Protein AF-A0A0F8XA66-F1 (afdb_monomer_lite)

pLDDT: mean 86.12, std 14.67, range [36.0, 97.25]

Foldseek 3Di:
DDDPPDPPPPVPAPEFEAECVPPTPHPAPLVSLVPADQVEHEYEYEQDEAEDPAARENEEAHYEYEYPADSAEYEYLYLEANYEYEQYEHYEYYRHHYHYNDPDNPRYHPYYYYNYYHYDYYD

Structure (mmCIF, N/CA/C/O backbone):
data_AF-A0A0F8XA66-F1
#
_entry.id   AF-A0A0F8XA66-F1
#
loop_
_atom_site.group_PDB
_atom_site.id
_atom_site.type_symbol
_atom_site.label_atom_id
_atom_site.label_alt_id
_atom_site.label_comp_id
_atom_site.label_asym_id
_atom_site.label_entity_id
_atom_site.label_seq_id
_atom_site.pdbx_PDB_ins_code
_atom_site.Cartn_x
_atom_site.Cartn_y
_atom_site.Cartn_z
_atom_site.occupancy
_atom_site.B_iso_or_equiv
_atom_site.auth_seq_id
_atom_site.auth_comp_id
_atom_site.auth_asym_id
_atom_site.auth_atom_id
_atom_site.pdbx_PDB_model_num
ATOM 1 N N . MET A 1 1 ? -42.171 -4.743 26.460 1.00 53.25 1 MET A N 1
ATOM 2 C CA . MET A 1 1 ? -40.727 -5.049 26.375 1.00 53.25 1 MET A CA 1
ATOM 3 C C . MET A 1 1 ? -40.349 -5.117 24.903 1.00 53.25 1 MET A C 1
ATOM 5 O O . MET A 1 1 ? -40.557 -6.151 24.291 1.00 53.25 1 MET A O 1
ATOM 9 N N . VAL A 1 2 ? -39.841 -4.029 24.325 1.00 42.44 2 VAL A N 1
ATOM 10 C CA . VAL A 1 2 ? -39.128 -4.087 23.041 1.00 42.44 2 VAL A CA 1
ATOM 11 C C . VAL A 1 2 ? -37.874 -3.252 23.228 1.00 42.44 2 VAL A C 1
ATOM 13 O O . VAL A 1 2 ? -37.901 -2.029 23.199 1.00 42.44 2 VAL A O 1
ATOM 16 N N . MET A 1 3 ? -36.786 -3.938 23.552 1.00 52.59 3 MET A N 1
ATOM 17 C CA . MET A 1 3 ? -35.457 -3.357 23.540 1.00 52.59 3 MET A CA 1
ATOM 18 C C . MET A 1 3 ? -35.047 -3.332 22.068 1.00 52.59 3 MET A C 1
ATOM 20 O O . MET A 1 3 ? -34.960 -4.391 21.448 1.00 52.59 3 MET A O 1
ATOM 24 N N . VAL A 1 4 ? -34.850 -2.147 21.491 1.00 51.28 4 VAL A N 1
ATOM 25 C CA . VAL A 1 4 ? -34.216 -2.012 20.176 1.00 51.28 4 VAL A CA 1
ATOM 26 C C . VAL A 1 4 ? -32.771 -2.475 20.350 1.00 51.28 4 VAL A C 1
ATOM 28 O O . VAL A 1 4 ? -31.909 -1.734 20.807 1.00 51.28 4 VAL A O 1
ATOM 31 N N . ARG A 1 5 ? -32.522 -3.757 20.083 1.00 65.62 5 ARG A N 1
ATOM 32 C CA . ARG A 1 5 ? -31.190 -4.363 20.098 1.00 65.62 5 ARG A CA 1
ATOM 33 C C . ARG A 1 5 ? -30.647 -4.363 18.683 1.00 65.62 5 ARG A C 1
ATOM 35 O O . ARG A 1 5 ? -30.557 -5.400 18.042 1.00 65.62 5 ARG A O 1
ATOM 42 N N . SER A 1 6 ? -30.313 -3.187 18.181 1.00 47.72 6 SER A N 1
ATOM 43 C CA . SER A 1 6 ? -29.367 -3.122 17.078 1.00 47.72 6 SER A CA 1
ATOM 44 C C . SER A 1 6 ? -28.549 -1.855 17.217 1.00 47.72 6 SER A C 1
ATOM 46 O O . SER A 1 6 ? -28.792 -0.837 16.580 1.00 47.72 6 SER A O 1
ATOM 48 N N . ALA A 1 7 ? -27.565 -1.923 18.108 1.00 53.03 7 ALA A N 1
ATOM 49 C CA . ALA A 1 7 ? -26.342 -1.192 17.869 1.00 53.03 7 ALA A CA 1
ATOM 50 C C . ALA A 1 7 ? -25.643 -1.898 16.700 1.00 53.03 7 ALA A C 1
ATOM 52 O O . ALA A 1 7 ? -24.832 -2.790 16.919 1.00 53.03 7 ALA A O 1
ATOM 53 N N . ILE A 1 8 ? -25.932 -1.507 15.459 1.00 48.94 8 ILE A N 1
ATOM 54 C CA . ILE A 1 8 ? -24.909 -1.625 14.413 1.00 48.94 8 ILE A CA 1
ATOM 55 C C . ILE A 1 8 ? -24.154 -0.299 14.391 1.00 48.94 8 ILE A C 1
ATOM 57 O O . ILE A 1 8 ? -24.099 0.425 13.410 1.00 48.94 8 ILE A O 1
ATOM 61 N N . ALA A 1 9 ? -23.562 0.016 15.537 1.00 46.66 9 ALA A N 1
ATOM 62 C CA . ALA A 1 9 ? -22.299 0.717 15.566 1.00 46.66 9 ALA A CA 1
ATOM 63 C C . ALA A 1 9 ? -21.225 -0.347 15.813 1.00 46.66 9 ALA A C 1
ATOM 65 O O . ALA A 1 9 ? -20.556 -0.340 16.838 1.00 46.66 9 ALA A O 1
ATOM 66 N N . LYS A 1 10 ? -21.051 -1.280 14.867 1.00 36.00 10 LYS A N 1
ATOM 67 C CA . LYS A 1 10 ? -19.731 -1.891 14.671 1.00 36.00 10 LYS A CA 1
ATOM 68 C C . LYS A 1 10 ? -18.985 -1.040 13.647 1.00 36.00 10 LYS A C 1
ATOM 70 O O . LYS A 1 10 ? -18.618 -1.497 12.576 1.00 36.00 10 LYS A O 1
ATOM 75 N N . LYS A 1 11 ? -18.806 0.240 13.973 1.00 43.94 11 LYS A N 1
ATOM 76 C CA . LYS A 1 11 ? -17.910 1.139 13.246 1.00 43.94 11 LYS A CA 1
ATOM 77 C C . LYS A 1 11 ? -16.498 0.952 13.804 1.00 43.94 11 LYS A C 1
ATOM 79 O O . LYS A 1 11 ? -15.972 1.853 14.434 1.00 43.94 11 LYS A O 1
ATOM 84 N N . VAL A 1 12 ? -15.959 -0.258 13.647 1.00 46.59 12 VAL A N 1
ATOM 85 C CA . VAL A 1 12 ? -14.528 -0.602 13.777 1.00 46.59 12 VAL A CA 1
ATOM 86 C C . VAL A 1 12 ? -14.279 -1.833 12.898 1.00 46.59 12 VAL A C 1
ATOM 88 O O . VAL A 1 12 ? -13.955 -2.912 13.376 1.00 46.59 12 VAL A O 1
ATOM 91 N N . VAL A 1 13 ? -14.580 -1.694 11.611 1.00 57.72 13 VAL A N 1
ATOM 92 C CA . VAL A 1 13 ? -13.910 -2.407 10.519 1.00 57.72 13 VAL A CA 1
ATOM 93 C C . VAL A 1 13 ? -13.986 -1.409 9.369 1.00 57.72 13 VAL A C 1
ATOM 95 O O . VAL A 1 13 ? -14.928 -1.441 8.585 1.00 57.72 13 VAL A O 1
ATOM 98 N N . ALA A 1 14 ? -13.140 -0.376 9.373 1.00 57.09 14 ALA A N 1
ATOM 99 C CA . ALA A 1 14 ? -13.074 0.486 8.199 1.00 57.09 14 ALA A CA 1
ATOM 100 C C . ALA A 1 14 ? -12.385 -0.339 7.116 1.00 57.09 14 ALA A C 1
ATOM 102 O O . ALA A 1 14 ? -11.166 -0.415 7.101 1.00 57.09 14 ALA A O 1
ATOM 103 N N . THR A 1 15 ? -13.180 -1.053 6.323 1.00 80.62 15 THR A N 1
ATOM 104 C CA . THR A 1 15 ? -12.740 -1.677 5.081 1.00 80.62 15 THR A CA 1
ATOM 105 C C . THR A 1 15 ? -12.893 -0.625 3.999 1.00 80.62 15 THR A C 1
ATOM 107 O O . THR A 1 15 ? -14.019 -0.250 3.681 1.00 80.62 15 THR A O 1
ATOM 110 N N . VAL A 1 16 ? -11.776 -0.120 3.496 1.00 94.38 16 VAL A N 1
ATOM 111 C CA . VAL A 1 16 ? -11.719 0.743 2.316 1.00 94.38 16 VAL A CA 1
ATOM 112 C C . VAL A 1 16 ? -11.363 -0.131 1.124 1.00 94.38 16 VAL A C 1
ATOM 114 O O . VAL A 1 16 ? -10.425 -0.921 1.214 1.00 94.38 16 VAL A O 1
ATOM 117 N N . ILE A 1 17 ? -12.109 -0.028 0.028 1.00 94.75 17 ILE A N 1
ATOM 118 C CA . ILE A 1 17 ? -11.850 -0.805 -1.187 1.00 94.75 17 ILE A CA 1
ATOM 119 C C . ILE A 1 17 ? -11.136 0.078 -2.205 1.00 94.75 17 ILE A C 1
ATOM 121 O O . ILE A 1 17 ? -11.641 1.133 -2.583 1.00 94.75 17 ILE A O 1
ATOM 125 N N . VAL A 1 18 ? -9.994 -0.382 -2.701 1.00 96.69 18 VAL A N 1
ATOM 126 C CA . VAL A 1 18 ? -9.232 0.288 -3.755 1.00 96.69 18 VAL A CA 1
ATOM 127 C C . VAL A 1 18 ? -9.318 -0.536 -5.034 1.00 96.69 18 VAL A C 1
ATOM 129 O O . VAL A 1 18 ? -9.017 -1.729 -5.033 1.00 96.69 18 VAL A O 1
ATOM 132 N N . ALA A 1 19 ? -9.718 0.085 -6.142 1.00 95.88 19 ALA A N 1
ATOM 133 C CA . ALA A 1 19 ? -9.856 -0.575 -7.437 1.00 95.88 19 ALA A CA 1
ATOM 134 C C . ALA A 1 19 ? -9.570 0.400 -8.584 1.00 95.88 19 ALA A C 1
ATOM 136 O O . ALA A 1 19 ? -10.259 1.410 -8.724 1.00 95.88 19 ALA A O 1
ATOM 137 N N . THR A 1 20 ? -8.595 0.089 -9.440 1.00 92.69 20 THR A N 1
ATOM 138 C CA . THR A 1 20 ? -8.252 0.951 -10.591 1.00 92.69 20 THR A CA 1
ATOM 139 C C . THR A 1 20 ? -9.373 1.057 -11.629 1.00 92.69 20 THR A C 1
ATOM 141 O O . THR A 1 20 ? -9.441 2.038 -12.364 1.00 92.69 20 THR A O 1
ATOM 144 N N . ASP A 1 21 ? -10.282 0.080 -11.677 1.00 90.75 21 ASP A N 1
ATOM 145 C CA . ASP A 1 21 ? -11.446 0.054 -12.572 1.00 90.75 21 ASP A CA 1
ATOM 146 C C . ASP A 1 21 ? -12.620 0.936 -12.092 1.00 90.75 21 ASP A C 1
ATOM 148 O O . ASP A 1 21 ? -13.650 1.012 -12.765 1.00 90.75 21 ASP A O 1
ATOM 152 N N . GLY A 1 22 ? -12.483 1.593 -10.933 1.00 91.81 22 GLY A N 1
ATOM 153 C CA . GLY A 1 22 ? -13.518 2.441 -10.334 1.00 91.81 22 GLY A CA 1
ATOM 154 C C . GLY A 1 22 ? -14.646 1.673 -9.637 1.00 91.81 22 GLY A C 1
ATOM 155 O O . GLY A 1 22 ? -15.654 2.274 -9.273 1.00 91.81 22 GLY A O 1
ATOM 156 N N . SER A 1 23 ? -14.506 0.359 -9.440 1.00 91.69 23 SER A N 1
ATOM 157 C CA . SER A 1 23 ? -15.477 -0.462 -8.697 1.00 91.69 23 SER A CA 1
ATOM 158 C C . SER A 1 23 ? -15.292 -0.433 -7.170 1.00 91.69 23 SER A C 1
ATOM 160 O O . SER A 1 23 ? -16.052 -1.092 -6.456 1.00 91.69 23 SER A O 1
ATOM 162 N N . GLY A 1 24 ? -14.280 0.291 -6.682 1.00 91.56 24 GLY A N 1
ATOM 163 C CA . GLY A 1 24 ? -13.970 0.503 -5.267 1.00 91.56 24 GLY A CA 1
ATOM 164 C C . GLY A 1 24 ? -14.360 1.898 -4.771 1.00 91.56 24 GLY A C 1
ATOM 165 O O . GLY A 1 24 ? -14.946 2.693 -5.504 1.00 91.56 24 GLY A O 1
ATOM 166 N N . ASP A 1 25 ? -14.010 2.192 -3.521 1.00 94.56 25 ASP A N 1
ATOM 167 C CA . ASP A 1 25 ? -14.170 3.513 -2.905 1.00 94.56 25 ASP A CA 1
ATOM 168 C C . ASP A 1 25 ? -13.129 4.514 -3.435 1.00 94.56 25 ASP A C 1
ATOM 170 O O . ASP A 1 25 ? -13.435 5.694 -3.604 1.00 94.56 25 ASP A O 1
ATOM 174 N N . TYR A 1 26 ? -11.916 4.027 -3.730 1.00 96.69 26 TYR A N 1
ATOM 175 C CA . TYR A 1 26 ? -10.804 4.805 -4.284 1.00 96.69 26 TYR A CA 1
ATOM 176 C C . TYR A 1 26 ? -10.154 4.07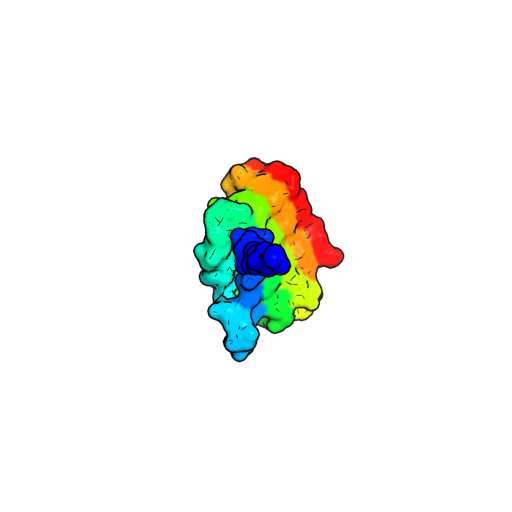8 -5.462 1.00 96.69 26 TYR A C 1
ATOM 178 O O . TYR A 1 26 ? -10.222 2.854 -5.583 1.00 96.69 26 TYR A O 1
ATOM 186 N N . THR A 1 27 ? -9.496 4.838 -6.332 1.00 95.69 27 THR A N 1
ATOM 187 C CA . THR A 1 27 ? -8.682 4.300 -7.435 1.00 95.69 27 THR A CA 1
ATOM 188 C C . THR A 1 27 ? -7.191 4.277 -7.108 1.00 95.69 27 THR A C 1
ATOM 190 O O . THR A 1 27 ? -6.441 3.572 -7.777 1.00 95.69 27 THR A O 1
ATOM 193 N N . ASP A 1 28 ? -6.781 5.030 -6.088 1.00 95.88 28 ASP A N 1
ATOM 194 C CA . ASP A 1 28 ? -5.408 5.155 -5.609 1.00 95.88 28 ASP A CA 1
ATOM 195 C C . ASP A 1 28 ? -5.243 4.490 -4.231 1.00 95.88 28 ASP A C 1
ATOM 197 O O . ASP A 1 28 ? -6.157 4.513 -3.400 1.00 95.88 28 ASP A O 1
ATOM 201 N N . ILE A 1 29 ? -4.089 3.854 -4.002 1.00 96.12 29 ILE A N 1
ATOM 202 C CA . ILE A 1 29 ? -3.823 3.106 -2.764 1.00 96.12 29 ILE A CA 1
ATOM 203 C C . ILE A 1 29 ? -3.567 4.054 -1.587 1.00 96.12 29 ILE A C 1
ATOM 205 O O . ILE A 1 29 ? -4.056 3.783 -0.488 1.00 96.12 29 ILE A O 1
ATOM 209 N N . GLN A 1 30 ? -2.832 5.151 -1.799 1.00 97.25 30 GLN A N 1
ATOM 210 C CA . GLN A 1 30 ? -2.530 6.111 -0.737 1.00 97.25 30 GLN A CA 1
ATOM 211 C C . GLN A 1 30 ? -3.810 6.800 -0.267 1.00 97.25 30 GLN A C 1
ATOM 213 O O . GLN A 1 30 ? -4.056 6.843 0.937 1.00 97.25 30 GLN A O 1
ATOM 218 N N . ASP A 1 31 ? -4.674 7.222 -1.194 1.00 96.12 31 ASP A N 1
ATOM 219 C CA . ASP A 1 31 ? -5.984 7.793 -0.850 1.00 96.12 31 ASP A CA 1
ATOM 220 C C . ASP A 1 31 ? -6.825 6.818 -0.005 1.00 96.12 31 ASP A C 1
ATOM 222 O O . ASP A 1 31 ? -7.489 7.214 0.958 1.00 96.12 31 ASP A O 1
ATOM 226 N N . GLY A 1 32 ? -6.772 5.522 -0.332 1.00 95.12 32 GLY A N 1
ATOM 227 C CA . GLY A 1 32 ? -7.475 4.487 0.422 1.00 95.12 32 GLY A CA 1
ATOM 228 C C . GLY A 1 32 ? -6.945 4.299 1.848 1.00 95.12 32 GLY A C 1
ATOM 229 O O . GLY A 1 32 ? -7.731 4.098 2.778 1.00 95.12 32 GLY A O 1
ATOM 230 N N . ILE A 1 33 ? -5.628 4.396 2.037 1.00 94.94 33 ILE A N 1
ATOM 231 C CA . ILE A 1 33 ? -4.981 4.347 3.357 1.00 94.94 33 ILE A CA 1
ATOM 232 C C . ILE A 1 33 ? -5.301 5.610 4.161 1.00 94.94 33 ILE A C 1
ATOM 234 O O . ILE A 1 33 ? -5.676 5.510 5.330 1.00 94.94 33 ILE A O 1
ATOM 238 N N . ASP A 1 34 ? -5.215 6.784 3.539 1.00 95.19 34 ASP A N 1
ATOM 239 C CA . ASP A 1 34 ? -5.459 8.081 4.181 1.00 95.19 34 ASP A CA 1
ATOM 240 C C . ASP A 1 34 ? -6.926 8.258 4.604 1.00 95.19 34 ASP A C 1
ATOM 242 O O . ASP A 1 34 ? -7.235 8.992 5.547 1.00 95.19 34 ASP A O 1
ATOM 246 N N . ALA A 1 35 ? -7.842 7.548 3.943 1.00 93.62 35 ALA A N 1
ATOM 247 C CA . ALA A 1 35 ? -9.253 7.496 4.303 1.00 93.62 35 ALA A CA 1
ATOM 248 C C . ALA A 1 35 ? -9.547 6.678 5.572 1.00 93.62 35 ALA A C 1
ATOM 250 O O . ALA A 1 35 ? -10.663 6.758 6.112 1.00 93.62 35 ALA A O 1
ATOM 251 N N . LEU A 1 36 ? -8.593 5.875 6.054 1.00 91.25 36 LEU A N 1
ATOM 252 C CA . LEU A 1 36 ? -8.780 5.101 7.272 1.00 91.25 36 LEU A CA 1
ATOM 253 C C . LEU A 1 36 ? -8.865 6.014 8.504 1.00 91.25 36 LEU A C 1
ATOM 255 O O . LEU A 1 36 ? -8.188 7.038 8.605 1.00 91.25 36 LEU A O 1
ATOM 259 N N . PRO A 1 37 ? -9.694 5.653 9.499 1.00 90.44 37 PRO A N 1
ATOM 260 C CA . PRO A 1 37 ? -9.711 6.371 10.760 1.00 90.44 37 PRO A CA 1
ATOM 261 C C . PRO A 1 37 ? -8.379 6.180 11.497 1.00 90.44 37 PRO A C 1
ATOM 263 O O . PRO A 1 37 ? -7.711 5.161 11.354 1.00 90.44 37 PRO A O 1
ATOM 266 N N . SER A 1 38 ? -8.051 7.105 12.401 1.00 87.12 38 SER A N 1
ATOM 267 C CA . SER A 1 38 ? -6.820 7.043 13.208 1.00 87.12 38 SER A CA 1
ATOM 268 C C . SER A 1 38 ? -6.684 5.789 14.085 1.00 87.12 38 SER A C 1
ATOM 270 O O . SER A 1 38 ? -5.602 5.498 14.578 1.00 87.12 38 SER A O 1
ATOM 272 N N . GLY A 1 39 ? -7.776 5.048 14.306 1.00 86.25 39 GLY A N 1
ATOM 273 C CA . GLY A 1 39 ? -7.763 3.761 15.008 1.00 86.25 39 GLY A CA 1
ATOM 274 C C . GLY A 1 39 ? -7.323 2.568 14.151 1.00 86.25 39 GLY A C 1
ATOM 275 O O . GLY A 1 39 ? -7.353 1.448 14.654 1.00 86.25 39 GLY A O 1
ATOM 276 N N . GLY A 1 40 ? -6.965 2.792 12.885 1.00 88.75 40 GLY A N 1
ATOM 277 C CA . GLY A 1 40 ? -6.610 1.749 11.929 1.00 88.75 40 GLY A CA 1
ATOM 278 C C . GLY A 1 40 ? -7.816 1.164 11.192 1.00 88.75 40 GLY A C 1
ATOM 279 O O . GLY A 1 40 ? -8.949 1.655 11.277 1.00 88.75 40 GLY A O 1
ATOM 280 N N . GLY A 1 41 ? -7.574 0.102 10.437 1.00 91.88 41 GLY A N 1
ATOM 281 C CA . GLY A 1 41 ? -8.572 -0.513 9.573 1.00 91.88 41 GLY A CA 1
ATOM 282 C C . GLY A 1 41 ? -7.939 -1.390 8.505 1.00 91.88 41 GLY A C 1
ATOM 283 O O . GLY A 1 41 ? -6.776 -1.762 8.596 1.00 91.88 41 GLY A O 1
ATOM 284 N N . VAL A 1 42 ? -8.729 -1.731 7.498 1.00 93.38 42 VAL A N 1
ATOM 285 C CA . VAL A 1 42 ? -8.330 -2.617 6.410 1.00 93.38 42 VAL A CA 1
ATOM 286 C C . VAL A 1 42 ? -8.473 -1.863 5.096 1.00 93.38 42 VAL A C 1
ATOM 288 O O . VAL A 1 42 ? -9.554 -1.372 4.782 1.00 93.38 42 VAL A O 1
ATOM 291 N N . VAL A 1 43 ? -7.415 -1.807 4.302 1.00 95.69 43 VAL A N 1
ATOM 292 C CA . VAL A 1 43 ? -7.496 -1.443 2.888 1.00 95.69 43 VAL A CA 1
ATOM 293 C C . VAL A 1 43 ? -7.474 -2.733 2.087 1.00 95.69 43 VAL A C 1
ATOM 295 O O . VAL A 1 43 ? -6.497 -3.478 2.137 1.00 95.69 43 VAL A O 1
ATOM 298 N N . TYR A 1 44 ? -8.563 -3.007 1.377 1.00 95.56 44 TYR A N 1
ATOM 299 C CA . TYR A 1 44 ? -8.647 -4.115 0.440 1.00 95.56 44 TYR A CA 1
ATOM 300 C C . TYR A 1 44 ? -8.383 -3.613 -0.975 1.00 95.56 44 TYR A C 1
ATOM 302 O O . TYR A 1 44 ? -9.131 -2.783 -1.495 1.00 95.56 44 TYR A O 1
ATOM 310 N N . ILE A 1 45 ? -7.334 -4.124 -1.601 1.00 96.19 45 ILE A N 1
ATOM 311 C CA . ILE A 1 45 ? -6.918 -3.754 -2.948 1.00 96.19 45 ILE A CA 1
ATOM 312 C C . ILE A 1 45 ? -7.374 -4.865 -3.890 1.00 96.19 45 ILE A C 1
ATOM 314 O O . ILE A 1 45 ? -6.974 -6.023 -3.757 1.00 96.19 45 ILE A O 1
ATOM 318 N N . LYS A 1 46 ? -8.258 -4.525 -4.827 1.00 96.00 46 LYS A N 1
ATOM 319 C CA . LYS A 1 46 ? -8.732 -5.481 -5.829 1.00 96.00 46 LYS A CA 1
ATOM 320 C C . LYS A 1 46 ? -7.608 -5.842 -6.799 1.00 96.00 46 LYS A C 1
ATOM 322 O O . LYS A 1 46 ? -6.595 -5.157 -6.905 1.00 96.00 46 LYS A O 1
ATOM 327 N N . GLU A 1 47 ? -7.825 -6.923 -7.542 1.00 95.38 47 GLU A N 1
ATOM 328 C CA . GLU A 1 47 ? -6.967 -7.275 -8.668 1.00 95.38 47 GLU A CA 1
ATOM 329 C C . GLU A 1 47 ? -6.799 -6.094 -9.633 1.00 95.38 47 GLU A C 1
ATOM 331 O O . GLU A 1 47 ? -7.742 -5.351 -9.918 1.00 95.38 47 GLU A O 1
ATOM 336 N N . GLY A 1 48 ? -5.583 -5.919 -10.134 1.00 96.00 48 GLY A N 1
ATOM 337 C CA . GLY A 1 48 ? -5.231 -4.775 -10.954 1.00 96.00 48 GLY A CA 1
ATOM 338 C C . GLY A 1 48 ? -3.741 -4.486 -10.916 1.00 96.00 48 GLY A C 1
ATOM 339 O O . GLY A 1 48 ? -2.984 -5.057 -10.132 1.00 96.00 48 GLY A O 1
ATOM 340 N N . THR A 1 49 ? -3.322 -3.578 -11.789 1.00 96.69 49 THR A N 1
ATOM 341 C CA . THR A 1 49 ? -1.967 -3.032 -11.798 1.00 96.69 49 THR A CA 1
ATOM 342 C C . THR A 1 49 ? -2.020 -1.580 -11.349 1.00 96.69 49 THR A C 1
ATOM 344 O O . THR A 1 49 ? -2.740 -0.779 -11.941 1.00 96.69 49 THR A O 1
ATOM 347 N N . TYR A 1 50 ? -1.275 -1.275 -10.293 1.00 96.25 50 TYR A N 1
ATOM 348 C CA . TYR A 1 50 ? -1.203 0.023 -9.639 1.00 96.25 50 TYR A CA 1
ATOM 349 C C . TYR A 1 50 ? 0.191 0.600 -9.868 1.00 96.25 50 TYR A C 1
ATOM 351 O O . TYR A 1 50 ? 1.163 0.157 -9.253 1.00 96.25 50 TYR A O 1
ATOM 359 N N . ASP A 1 51 ? 0.284 1.553 -10.794 1.00 95.06 51 ASP A N 1
ATOM 360 C CA . ASP A 1 51 ? 1.509 2.297 -11.074 1.00 95.06 51 ASP A CA 1
ATOM 361 C C . ASP A 1 51 ? 1.700 3.393 -10.023 1.00 95.06 51 ASP A C 1
ATOM 363 O O . ASP A 1 51 ? 0.908 4.332 -9.963 1.00 95.06 51 ASP A O 1
ATOM 367 N N . ILE A 1 52 ? 2.759 3.287 -9.219 1.00 94.38 52 ILE A N 1
ATOM 368 C CA . ILE A 1 52 ? 3.109 4.296 -8.217 1.00 94.38 52 ILE A CA 1
ATOM 369 C C . ILE A 1 52 ? 4.38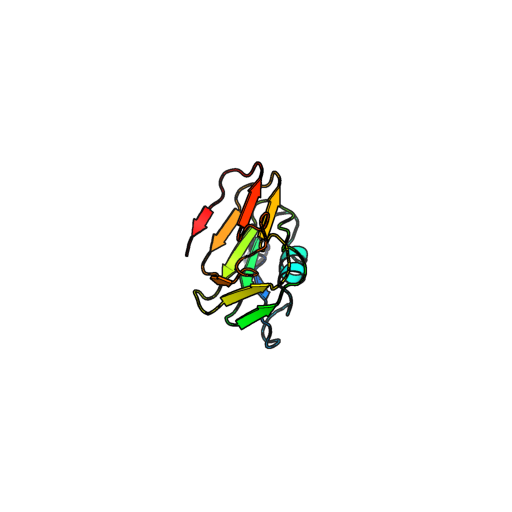3 5.050 -8.612 1.00 94.38 52 ILE A C 1
ATOM 371 O O . ILE A 1 52 ? 5.389 4.468 -9.043 1.00 94.38 52 ILE A O 1
ATOM 375 N N . ASP A 1 53 ? 4.353 6.365 -8.435 1.00 92.50 53 ASP A N 1
ATOM 376 C CA . ASP A 1 53 ? 5.497 7.270 -8.593 1.00 92.50 53 ASP A CA 1
ATOM 377 C C . ASP A 1 53 ? 6.044 7.778 -7.247 1.00 92.50 53 ASP A C 1
ATOM 379 O O . ASP A 1 53 ? 7.152 8.316 -7.181 1.00 92.50 53 ASP A O 1
ATOM 383 N N . THR A 1 54 ? 5.289 7.552 -6.173 1.00 93.25 54 THR A N 1
ATOM 384 C CA . THR A 1 54 ? 5.577 7.944 -4.796 1.00 93.25 54 THR A CA 1
ATOM 385 C C . THR A 1 54 ? 5.387 6.752 -3.858 1.00 93.25 54 THR A C 1
ATOM 387 O O . THR A 1 54 ? 4.639 5.822 -4.151 1.00 93.25 54 THR A O 1
ATOM 390 N N . THR A 1 55 ? 6.127 6.741 -2.747 1.00 94.31 55 THR A N 1
ATOM 391 C CA . THR A 1 55 ? 6.072 5.658 -1.754 1.00 94.31 55 THR A CA 1
ATOM 392 C C . THR A 1 55 ? 4.720 5.620 -1.054 1.00 94.31 55 THR A C 1
ATOM 394 O O . THR A 1 55 ? 4.282 6.638 -0.515 1.00 94.31 55 THR A O 1
ATOM 397 N N . ILE A 1 56 ? 4.117 4.432 -0.967 1.00 96.12 56 ILE A N 1
ATOM 398 C CA . ILE A 1 56 ? 2.913 4.204 -0.167 1.00 96.12 56 ILE A CA 1
ATOM 399 C C . ILE A 1 56 ? 3.310 4.240 1.310 1.00 96.12 56 ILE A C 1
ATOM 401 O O . ILE A 1 56 ? 4.055 3.383 1.791 1.00 96.12 56 ILE A O 1
ATOM 405 N N . THR A 1 57 ? 2.817 5.240 2.030 1.00 96.44 57 THR A N 1
ATOM 406 C CA . THR A 1 57 ? 3.119 5.449 3.447 1.00 96.44 57 THR A CA 1
ATOM 407 C C . THR A 1 57 ? 1.959 4.960 4.300 1.00 96.44 57 THR A C 1
ATOM 409 O O . THR A 1 57 ? 0.818 5.360 4.075 1.00 96.44 57 THR A O 1
ATOM 412 N N . ILE A 1 58 ? 2.249 4.128 5.304 1.00 94.56 58 ILE A N 1
ATOM 413 C CA . ILE A 1 58 ? 1.266 3.698 6.312 1.00 94.56 58 ILE A CA 1
ATOM 414 C C . ILE A 1 58 ? 1.429 4.591 7.553 1.00 94.56 58 ILE A C 1
ATOM 416 O O . ILE A 1 58 ? 2.417 4.424 8.276 1.00 94.56 58 ILE A O 1
ATOM 420 N N . PRO A 1 59 ? 0.504 5.543 7.801 1.00 92.56 59 PRO A N 1
ATOM 421 C CA . PRO A 1 59 ? 0.712 6.619 8.771 1.00 92.56 59 PRO A CA 1
ATOM 422 C C . PRO A 1 59 ? 0.266 6.287 10.200 1.00 92.56 59 PRO A C 1
ATOM 424 O O . PRO A 1 59 ? 0.481 7.100 11.091 1.00 92.56 59 PRO A O 1
ATOM 427 N N . ASN A 1 60 ? -0.425 5.162 10.414 1.00 91.62 60 ASN A N 1
ATOM 428 C CA . ASN A 1 60 ? -0.938 4.766 11.724 1.00 91.62 60 ASN A CA 1
ATOM 429 C C . ASN A 1 60 ? -0.813 3.249 11.931 1.00 91.62 60 ASN A C 1
ATOM 431 O O . ASN A 1 60 ? -0.849 2.463 10.986 1.00 91.62 60 ASN A O 1
ATOM 435 N N . SER A 1 61 ? -0.765 2.846 13.195 1.00 93.00 61 SER A N 1
ATOM 436 C CA . SER A 1 61 ? -0.811 1.454 13.641 1.00 93.00 61 SER A CA 1
ATOM 437 C C . SER A 1 61 ? -2.174 0.792 13.380 1.00 93.00 61 SER A C 1
ATOM 439 O O . SER A 1 61 ? -3.196 1.468 13.237 1.00 93.00 61 SER A O 1
ATOM 441 N N . ASN A 1 62 ? -2.222 -0.545 13.434 1.00 92.19 62 ASN A N 1
ATOM 442 C CA . ASN A 1 62 ? -3.439 -1.356 13.231 1.00 92.19 62 ASN A CA 1
ATOM 443 C C . ASN A 1 62 ? -4.037 -1.241 11.817 1.00 92.19 62 ASN A C 1
ATOM 445 O O . ASN A 1 62 ? -5.259 -1.295 11.646 1.00 92.19 62 ASN A O 1
ATOM 449 N N . ILE A 1 63 ? -3.186 -1.041 10.810 1.00 94.12 63 ILE A N 1
ATOM 450 C CA . ILE A 1 63 ? -3.586 -1.009 9.403 1.00 94.12 63 ILE A CA 1
ATOM 451 C C . ILE A 1 63 ? -3.239 -2.346 8.748 1.00 94.12 63 ILE A C 1
ATOM 453 O O . ILE A 1 63 ? -2.107 -2.823 8.830 1.00 94.12 63 ILE A O 1
ATOM 457 N N . SER A 1 64 ? -4.217 -2.929 8.064 1.00 94.12 64 SER A N 1
ATOM 458 C CA . SER A 1 64 ? -4.031 -4.092 7.200 1.00 94.12 64 SER A CA 1
ATOM 459 C C . SER A 1 64 ? -4.175 -3.677 5.740 1.00 94.12 64 SER A C 1
ATOM 461 O O . SER A 1 64 ? -5.200 -3.116 5.361 1.00 94.12 64 SER A O 1
ATOM 463 N N . VAL A 1 65 ? -3.171 -3.964 4.921 1.00 94.50 65 VAL A N 1
ATOM 464 C CA . VAL A 1 65 ? -3.187 -3.792 3.466 1.00 94.50 65 VAL A CA 1
ATOM 465 C C . VAL A 1 65 ? -3.278 -5.183 2.851 1.00 94.50 65 VAL A C 1
ATOM 467 O O . VAL A 1 65 ? -2.327 -5.955 2.930 1.00 94.50 65 VAL A O 1
ATOM 470 N N . ILE A 1 66 ? -4.438 -5.514 2.291 1.00 94.94 66 ILE A N 1
ATOM 471 C CA . ILE A 1 66 ? -4.758 -6.867 1.823 1.00 94.94 66 ILE A CA 1
ATOM 472 C C . ILE A 1 66 ? -5.104 -6.803 0.340 1.00 94.94 66 ILE A C 1
ATOM 474 O O . ILE A 1 66 ? -6.010 -6.065 -0.049 1.00 94.94 66 ILE A O 1
ATOM 478 N N . GLY A 1 67 ? -4.403 -7.567 -0.489 1.00 93.75 67 GLY A N 1
ATOM 479 C CA . GLY A 1 67 ? -4.723 -7.702 -1.906 1.00 93.75 67 GLY A CA 1
ATOM 480 C C . GLY A 1 67 ? -5.679 -8.858 -2.216 1.00 93.75 67 GLY A C 1
ATOM 481 O O . GLY A 1 67 ? -6.112 -9.617 -1.354 1.00 93.75 67 GLY A O 1
ATOM 482 N N . ALA A 1 68 ? -6.008 -9.012 -3.494 1.00 91.69 68 ALA A N 1
ATOM 483 C CA . ALA A 1 68 ? -6.705 -10.169 -4.061 1.00 91.69 68 ALA A CA 1
ATOM 484 C C . ALA A 1 68 ? -5.745 -11.299 -4.511 1.00 91.69 68 ALA A C 1
ATOM 486 O O . ALA A 1 68 ? -6.067 -12.072 -5.417 1.00 91.69 68 ALA A O 1
ATOM 487 N N . GLY A 1 69 ? -4.545 -11.369 -3.930 1.00 90.12 69 GLY A N 1
ATOM 488 C CA . GLY A 1 69 ? -3.479 -12.313 -4.268 1.00 90.12 69 GLY A CA 1
ATOM 489 C C . GLY A 1 69 ? -2.530 -11.773 -5.342 1.00 90.12 69 GLY A C 1
ATOM 490 O O . GLY A 1 69 ? -2.456 -10.572 -5.600 1.00 90.12 69 GLY A O 1
ATOM 491 N N . HIS A 1 70 ? -1.841 -12.678 -6.046 1.00 90.19 70 HIS A N 1
ATOM 492 C CA . HIS A 1 70 ? -0.831 -12.343 -7.066 1.00 90.19 70 HIS A CA 1
ATOM 493 C C . HIS A 1 70 ? -1.340 -11.463 -8.230 1.00 90.19 70 HIS A C 1
ATOM 495 O O . HIS A 1 70 ? -0.534 -10.894 -8.964 1.00 90.19 70 HIS A O 1
ATOM 501 N N . SER A 1 71 ? -2.659 -11.342 -8.410 1.00 93.25 71 SER A N 1
ATOM 502 C CA . SER A 1 71 ? -3.280 -10.440 -9.391 1.00 93.25 71 SER A CA 1
ATOM 503 C C . SER A 1 71 ? -3.323 -8.973 -8.939 1.00 93.25 71 SER A C 1
ATOM 505 O O . SER A 1 71 ? -3.726 -8.112 -9.717 1.00 93.25 71 SER A O 1
ATOM 507 N N . THR A 1 72 ? -2.931 -8.679 -7.698 1.00 96.06 72 THR A N 1
ATOM 508 C CA . THR A 1 72 ? -2.820 -7.321 -7.148 1.00 96.06 72 THR A CA 1
ATOM 509 C C . THR A 1 72 ? -1.379 -6.864 -7.269 1.00 96.06 72 THR A C 1
ATOM 511 O O . THR A 1 72 ? -0.540 -7.200 -6.437 1.00 96.06 72 THR A O 1
ATOM 514 N N . ILE A 1 73 ? -1.075 -6.139 -8.339 1.00 96.31 73 ILE A N 1
ATOM 515 C CA . ILE A 1 73 ? 0.289 -5.773 -8.712 1.00 96.31 73 ILE A CA 1
ATOM 516 C C . ILE A 1 73 ? 0.519 -4.308 -8.361 1.00 96.31 73 ILE A C 1
ATOM 518 O O . ILE A 1 73 ? -0.050 -3.429 -9.003 1.00 96.31 73 ILE A O 1
ATOM 522 N N . ILE A 1 74 ? 1.388 -4.040 -7.391 1.00 95.62 74 ILE A N 1
ATOM 523 C CA . ILE A 1 74 ? 1.895 -2.693 -7.111 1.00 95.62 74 ILE A CA 1
ATOM 524 C C . ILE A 1 74 ? 3.243 -2.566 -7.808 1.00 95.62 74 ILE A C 1
ATOM 526 O O . ILE A 1 74 ? 4.168 -3.328 -7.509 1.00 95.62 74 ILE A O 1
ATOM 530 N N . GLN A 1 75 ? 3.361 -1.636 -8.753 1.00 94.38 75 GLN A N 1
ATOM 531 C CA . GLN A 1 75 ? 4.568 -1.497 -9.557 1.00 94.38 75 GLN A CA 1
ATOM 532 C C . GLN A 1 75 ? 5.086 -0.072 -9.623 1.00 94.38 75 GLN A C 1
ATOM 534 O O . GLN A 1 75 ? 4.337 0.897 -9.560 1.00 94.38 75 GLN A O 1
ATOM 539 N N . THR A 1 76 ? 6.398 0.051 -9.780 1.00 91.88 76 THR A N 1
ATOM 540 C CA . THR A 1 76 ? 7.048 1.348 -9.937 1.00 91.88 76 THR A CA 1
ATOM 541 C C . THR A 1 76 ? 8.250 1.241 -10.858 1.00 91.88 76 THR A C 1
ATOM 543 O O . THR A 1 76 ? 8.942 0.226 -10.877 1.00 91.88 76 THR A O 1
ATOM 546 N N . SER A 1 77 ? 8.537 2.314 -11.592 1.00 89.31 77 SER A N 1
ATOM 547 C CA . SER A 1 77 ? 9.816 2.521 -12.281 1.00 89.31 77 SER A CA 1
ATOM 548 C C . SER A 1 77 ? 10.731 3.510 -11.545 1.00 89.31 77 SER A C 1
ATOM 550 O O . SER A 1 77 ? 11.810 3.833 -12.044 1.00 89.31 77 SER A O 1
ATOM 552 N N . GLY A 1 78 ? 10.293 4.039 -10.399 1.00 86.12 78 GLY A N 1
ATOM 553 C CA . GLY A 1 78 ? 10.994 5.065 -9.629 1.00 86.12 78 GLY A CA 1
ATOM 554 C C . GLY A 1 78 ? 12.056 4.515 -8.674 1.00 86.12 78 GLY A C 1
ATOM 555 O O . GLY A 1 78 ? 12.027 3.357 -8.256 1.00 86.12 78 GLY A O 1
ATOM 556 N N . ASN A 1 79 ? 13.002 5.369 -8.276 1.00 88.94 79 ASN A N 1
ATOM 557 C CA . ASN A 1 79 ? 13.939 5.060 -7.195 1.00 88.94 79 ASN A CA 1
ATOM 558 C C . ASN A 1 79 ? 13.296 5.348 -5.822 1.00 88.94 79 ASN A C 1
ATOM 560 O O . ASN A 1 79 ? 13.669 6.322 -5.167 1.00 88.94 79 ASN A O 1
ATOM 564 N N . ILE A 1 80 ? 12.282 4.554 -5.458 1.00 89.69 80 ILE A N 1
ATOM 565 C CA . ILE A 1 80 ? 11.487 4.681 -4.229 1.00 89.69 80 ILE A CA 1
ATOM 566 C C . ILE A 1 80 ? 11.333 3.333 -3.508 1.00 89.69 80 ILE A C 1
ATOM 568 O O . ILE A 1 80 ? 11.394 2.275 -4.140 1.00 89.69 80 ILE A O 1
ATOM 572 N N . ASP A 1 81 ? 11.067 3.378 -2.201 1.00 92.00 81 ASP A N 1
ATOM 573 C CA . ASP A 1 81 ? 10.441 2.251 -1.503 1.00 92.00 81 ASP A CA 1
ATOM 574 C C . ASP A 1 81 ? 8.987 2.114 -1.983 1.00 92.00 81 ASP A C 1
ATOM 576 O O . ASP A 1 81 ? 8.319 3.131 -2.193 1.00 92.00 81 ASP A O 1
ATOM 580 N N . VAL A 1 82 ? 8.485 0.887 -2.158 1.00 93.19 82 VAL A N 1
ATOM 581 C CA . VAL A 1 82 ? 7.097 0.679 -2.619 1.00 93.19 82 VAL A CA 1
ATOM 582 C C . VAL A 1 82 ? 6.117 0.917 -1.471 1.00 93.19 82 VAL A C 1
ATOM 584 O O . VAL A 1 82 ? 5.247 1.777 -1.588 1.00 93.19 82 VAL A O 1
ATOM 587 N N . ILE A 1 83 ? 6.301 0.225 -0.344 1.00 94.25 83 ILE A N 1
ATOM 588 C CA . ILE A 1 83 ? 5.576 0.477 0.908 1.00 94.25 83 ILE A CA 1
ATOM 589 C C . ILE A 1 83 ? 6.584 0.824 2.001 1.00 94.25 83 ILE A C 1
ATOM 591 O O . ILE A 1 83 ? 7.576 0.113 2.177 1.00 94.25 83 ILE A O 1
ATOM 595 N N . SER A 1 84 ? 6.325 1.888 2.758 1.00 93.94 84 SER A N 1
ATOM 596 C CA . SER A 1 84 ? 7.171 2.300 3.877 1.00 93.94 84 SER A CA 1
ATOM 597 C C . SER A 1 84 ? 6.359 2.718 5.097 1.00 93.94 84 SER A C 1
ATOM 599 O O . SER A 1 84 ? 5.266 3.284 4.997 1.00 93.94 84 SER A O 1
ATOM 601 N N . THR A 1 85 ? 6.900 2.425 6.274 1.00 93.06 85 THR A N 1
ATOM 602 C CA . THR A 1 85 ? 6.356 2.875 7.553 1.00 93.06 85 THR A CA 1
ATOM 603 C C . THR A 1 85 ? 7.462 2.955 8.600 1.00 93.06 85 THR A C 1
ATOM 605 O O . THR A 1 85 ? 8.458 2.226 8.532 1.00 93.06 85 THR A O 1
ATOM 608 N N . THR A 1 86 ? 7.295 3.859 9.566 1.00 93.00 86 THR A N 1
ATOM 609 C CA . THR A 1 86 ? 8.286 4.136 10.609 1.00 93.00 86 THR A CA 1
ATOM 610 C C . THR A 1 86 ? 7.616 4.225 11.974 1.00 93.00 86 THR A C 1
ATOM 612 O O . THR A 1 86 ? 6.742 5.065 12.161 1.00 93.00 86 THR A O 1
ATOM 615 N N . SER A 1 87 ? 8.081 3.442 12.950 1.00 90.62 87 SER A N 1
ATOM 616 C CA . SER A 1 87 ? 7.600 3.454 14.348 1.00 90.62 87 SER A CA 1
ATOM 617 C C . SER A 1 87 ? 6.128 3.064 14.582 1.00 90.62 87 SER A C 1
ATOM 619 O O . SER A 1 87 ? 5.606 3.308 15.670 1.00 90.62 87 SER A O 1
ATOM 621 N N . GLU A 1 88 ? 5.465 2.437 13.607 1.00 93.12 88 GLU A N 1
ATOM 622 C CA . GLU A 1 88 ? 4.105 1.907 13.765 1.00 93.12 88 GLU A CA 1
ATOM 623 C C . GLU A 1 88 ? 4.089 0.462 14.287 1.00 93.12 88 GLU A C 1
ATOM 625 O O . GLU A 1 88 ? 5.116 -0.209 14.399 1.00 93.12 88 GLU A O 1
ATOM 630 N N . SER A 1 89 ? 2.906 -0.033 14.640 1.00 91.00 89 SER A N 1
ATOM 631 C CA . SER A 1 89 ? 2.722 -1.374 15.193 1.00 91.00 89 SER A CA 1
ATOM 632 C C . SER A 1 89 ? 1.474 -2.063 14.653 1.00 91.00 89 SER A C 1
ATOM 634 O O . SER A 1 89 ? 0.528 -1.411 14.199 1.00 91.00 89 SER A O 1
ATOM 636 N N . ASN A 1 90 ? 1.456 -3.395 14.739 1.00 90.50 90 ASN A N 1
ATOM 637 C CA . ASN A 1 90 ? 0.307 -4.218 14.357 1.00 90.50 90 ASN A CA 1
ATOM 638 C C . ASN A 1 90 ? -0.138 -3.987 12.901 1.00 90.50 90 ASN A C 1
ATOM 640 O O . ASN A 1 90 ? -1.319 -3.769 12.619 1.00 90.50 90 ASN A O 1
ATOM 644 N N . LEU A 1 91 ? 0.830 -3.961 11.985 1.00 92.88 91 LEU A N 1
ATOM 645 C CA . LEU A 1 91 ? 0.586 -3.855 10.554 1.00 92.88 91 LEU A CA 1
ATOM 646 C C . LEU A 1 91 ? 0.491 -5.241 9.926 1.00 92.88 91 LEU A C 1
ATOM 648 O O . LEU A 1 91 ? 1.241 -6.152 10.281 1.00 92.88 91 LEU A O 1
ATOM 652 N N . VAL A 1 92 ? -0.399 -5.379 8.952 1.00 93.62 92 VAL A N 1
ATOM 653 C CA . VAL A 1 92 ? -0.505 -6.588 8.129 1.00 93.62 92 VAL A CA 1
ATOM 654 C C . VAL A 1 92 ? -0.389 -6.178 6.673 1.00 93.62 92 VAL A C 1
ATOM 656 O O . VAL A 1 92 ? -1.117 -5.295 6.229 1.00 93.62 92 VAL A O 1
ATOM 659 N N . ILE A 1 93 ? 0.520 -6.806 5.937 1.00 93.06 93 ILE A N 1
ATOM 660 C CA . ILE A 1 93 ? 0.578 -6.712 4.478 1.00 93.06 93 ILE A CA 1
ATOM 661 C C . ILE A 1 93 ? 0.412 -8.127 3.941 1.00 93.06 93 ILE A C 1
ATOM 663 O O . ILE A 1 93 ? 1.214 -8.998 4.271 1.00 93.06 93 ILE A O 1
ATOM 667 N N . GLU A 1 94 ? -0.631 -8.354 3.152 1.00 93.56 94 GLU A N 1
ATOM 668 C CA . GLU A 1 94 ? -1.023 -9.691 2.703 1.00 93.56 94 GLU A CA 1
ATOM 669 C C . GLU A 1 94 ? -1.458 -9.676 1.237 1.00 93.56 94 GLU A C 1
ATOM 671 O O . GLU A 1 94 ? -2.059 -8.707 0.766 1.00 93.56 94 GLU A O 1
ATOM 676 N N . ASP A 1 95 ? -1.187 -10.770 0.523 1.00 93.75 95 ASP A N 1
ATOM 677 C CA . ASP A 1 95 ? -1.801 -11.069 -0.774 1.00 93.75 95 ASP A CA 1
ATOM 678 C C . ASP A 1 95 ? -1.559 -10.004 -1.864 1.00 93.75 95 ASP A C 1
ATOM 680 O O . ASP A 1 95 ? -2.411 -9.759 -2.722 1.00 93.75 95 ASP A O 1
ATOM 684 N N . ILE A 1 96 ? -0.377 -9.381 -1.866 1.00 93.62 96 ILE A N 1
ATOM 685 C CA . ILE A 1 96 ? 0.051 -8.423 -2.895 1.00 93.62 96 ILE A CA 1
ATOM 686 C C . ILE A 1 96 ? 1.305 -8.895 -3.631 1.00 93.62 96 ILE A C 1
ATOM 688 O O . ILE A 1 96 ? 2.195 -9.528 -3.064 1.00 93.62 96 ILE A O 1
ATOM 692 N N . PHE A 1 97 ? 1.415 -8.521 -4.902 1.00 94.44 97 PHE A N 1
ATOM 693 C CA . PHE A 1 97 ? 2.628 -8.679 -5.692 1.00 94.44 97 PHE A CA 1
ATOM 694 C C . PHE A 1 97 ? 3.306 -7.321 -5.889 1.00 94.44 97 PHE A C 1
ATOM 696 O O . PHE A 1 97 ? 2.705 -6.385 -6.415 1.00 94.44 97 PHE A O 1
ATOM 703 N N . ILE A 1 98 ? 4.576 -7.213 -5.492 1.00 92.88 98 ILE A N 1
ATOM 704 C CA . ILE A 1 98 ? 5.371 -5.992 -5.661 1.00 92.88 98 ILE A CA 1
ATOM 705 C C . ILE A 1 98 ? 6.334 -6.158 -6.837 1.00 92.88 98 ILE A C 1
ATOM 707 O O . ILE A 1 98 ? 7.231 -7.002 -6.811 1.00 92.88 98 ILE A O 1
ATOM 711 N N . ASN A 1 99 ? 6.180 -5.303 -7.846 1.00 91.31 99 ASN A N 1
ATOM 712 C CA . ASN A 1 99 ? 7.044 -5.225 -9.019 1.00 91.31 99 ASN A CA 1
ATOM 713 C C . ASN A 1 99 ? 7.879 -3.932 -8.983 1.00 91.31 99 ASN A C 1
ATOM 715 O O . ASN A 1 99 ? 7.471 -2.883 -9.480 1.00 91.31 99 ASN A O 1
ATOM 719 N N . GLY A 1 100 ? 9.045 -3.997 -8.337 1.00 86.38 100 GLY A N 1
ATOM 720 C CA . GLY A 1 100 ? 9.937 -2.844 -8.178 1.00 86.38 100 GLY A CA 1
ATOM 721 C C . GLY A 1 100 ? 10.634 -2.397 -9.473 1.00 86.38 100 GLY A C 1
ATOM 722 O O . GLY A 1 100 ? 10.614 -3.082 -10.491 1.00 86.38 100 GLY A O 1
ATOM 723 N N . ALA A 1 101 ? 11.353 -1.274 -9.396 1.00 81.12 101 ALA A N 1
ATOM 724 C CA . ALA A 1 101 ? 11.961 -0.568 -10.535 1.00 81.12 101 ALA A CA 1
ATOM 725 C C . ALA A 1 101 ? 13.133 -1.267 -11.265 1.00 81.12 101 ALA A C 1
ATOM 727 O O . ALA A 1 101 ? 13.815 -0.642 -12.077 1.00 81.12 101 ALA A O 1
ATOM 728 N N . GLY A 1 102 ? 13.388 -2.551 -11.003 1.00 73.06 102 GLY A N 1
ATOM 729 C CA . GLY A 1 102 ? 14.439 -3.327 -11.666 1.00 73.06 102 GLY A CA 1
ATOM 730 C C . GLY A 1 102 ? 15.877 -3.001 -11.224 1.00 73.06 102 GLY A C 1
ATOM 731 O O . GLY A 1 102 ? 16.128 -2.345 -10.214 1.00 73.06 102 GLY A O 1
ATOM 732 N N . THR A 1 103 ? 16.860 -3.526 -11.963 1.00 63.81 103 THR A N 1
ATOM 733 C CA . THR A 1 103 ? 18.292 -3.455 -11.619 1.00 63.81 103 THR A CA 1
ATOM 734 C C . THR A 1 103 ? 18.890 -2.067 -11.867 1.00 63.81 103 THR A C 1
ATOM 736 O O . THR A 1 103 ? 18.807 -1.561 -12.983 1.00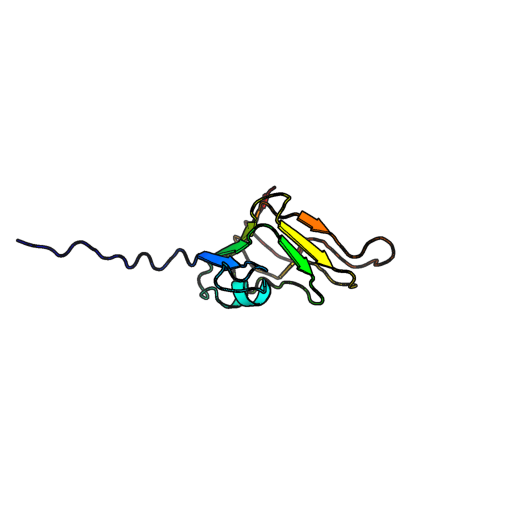 63.81 103 THR A O 1
ATOM 739 N N . GLY A 1 104 ? 19.575 -1.499 -10.868 1.00 65.06 104 GLY A N 1
ATOM 740 C CA . GLY A 1 104 ? 20.299 -0.217 -10.969 1.00 65.06 104 GLY A CA 1
ATOM 741 C C . GLY A 1 104 ? 19.959 0.797 -9.871 1.00 65.06 104 GLY A C 1
ATOM 742 O O . GLY A 1 104 ? 20.703 1.753 -9.671 1.00 65.06 104 GLY A O 1
ATOM 743 N N . ASN A 1 105 ? 18.885 0.547 -9.124 1.00 65.62 105 ASN A N 1
ATOM 744 C CA . ASN A 1 105 ? 18.393 1.388 -8.038 1.00 65.62 105 ASN A CA 1
ATOM 745 C C . ASN A 1 105 ? 18.839 0.807 -6.687 1.00 65.62 105 ASN A C 1
ATOM 747 O O . ASN A 1 105 ? 18.274 -0.166 -6.196 1.00 65.62 105 ASN A O 1
ATOM 751 N N . ALA A 1 106 ? 19.924 1.343 -6.122 1.00 66.75 106 ALA A N 1
ATOM 752 C CA . ALA A 1 106 ? 20.645 0.724 -5.003 1.00 66.75 106 A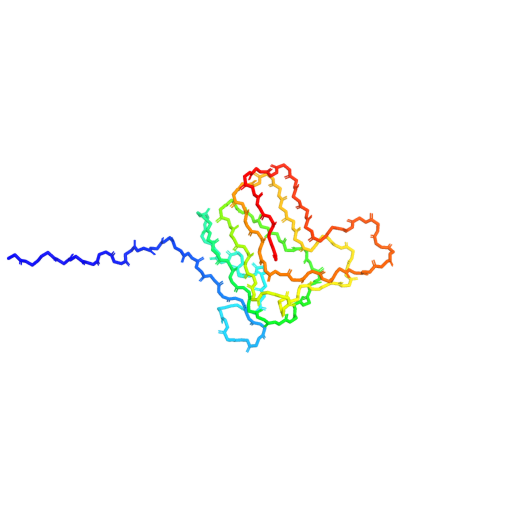LA A CA 1
ATOM 753 C C . ALA A 1 106 ? 20.018 0.955 -3.611 1.00 66.75 106 ALA A C 1
ATOM 755 O O . ALA A 1 106 ? 20.607 0.551 -2.609 1.00 66.75 106 ALA A O 1
ATOM 756 N N . SER A 1 107 ? 18.868 1.629 -3.512 1.00 72.75 107 SER A N 1
ATOM 757 C CA . SER A 1 107 ? 18.285 2.025 -2.217 1.00 72.75 107 SER A CA 1
ATOM 758 C C . SER A 1 107 ? 16.761 1.917 -2.160 1.00 72.75 107 SER A C 1
ATOM 760 O O . SER A 1 107 ? 16.136 2.653 -1.408 1.00 72.75 107 SER A O 1
ATOM 762 N N . ASN A 1 108 ? 16.178 1.001 -2.934 1.00 79.00 108 ASN A N 1
ATOM 763 C CA . ASN A 1 108 ? 14.740 0.750 -2.928 1.00 79.00 108 ASN A CA 1
ATOM 764 C C . ASN A 1 108 ? 14.424 -0.594 -2.276 1.00 79.00 108 ASN A C 1
ATOM 766 O O . ASN A 1 108 ? 14.991 -1.619 -2.667 1.00 79.00 108 ASN A O 1
ATOM 770 N N . ASN A 1 109 ? 13.452 -0.610 -1.377 1.00 88.25 109 ASN A N 1
ATOM 771 C CA . ASN A 1 109 ? 12.866 -1.820 -0.819 1.00 88.25 109 ASN A CA 1
ATOM 772 C C . ASN A 1 109 ? 11.448 -2.012 -1.373 1.00 88.25 109 ASN A C 1
ATOM 774 O O . ASN A 1 109 ? 10.729 -1.050 -1.642 1.00 88.25 109 ASN A O 1
ATOM 778 N N . GLY A 1 110 ? 11.008 -3.265 -1.509 1.00 89.44 110 GLY A N 1
ATOM 779 C CA . GLY A 1 110 ? 9.585 -3.537 -1.735 1.00 89.44 110 GLY A CA 1
ATOM 780 C C . GLY A 1 110 ? 8.760 -3.105 -0.520 1.00 89.44 110 GLY A C 1
ATOM 781 O O . GLY A 1 110 ? 7.800 -2.357 -0.636 1.00 89.44 110 GLY A O 1
ATOM 782 N N . ILE A 1 111 ? 9.185 -3.517 0.671 1.00 91.19 111 ILE A N 1
ATOM 783 C CA . ILE A 1 111 ? 8.570 -3.105 1.932 1.00 91.19 111 ILE A CA 1
ATOM 784 C C . ILE A 1 111 ? 9.696 -2.676 2.872 1.00 91.19 111 ILE A C 1
ATOM 786 O O . ILE A 1 111 ? 10.622 -3.452 3.114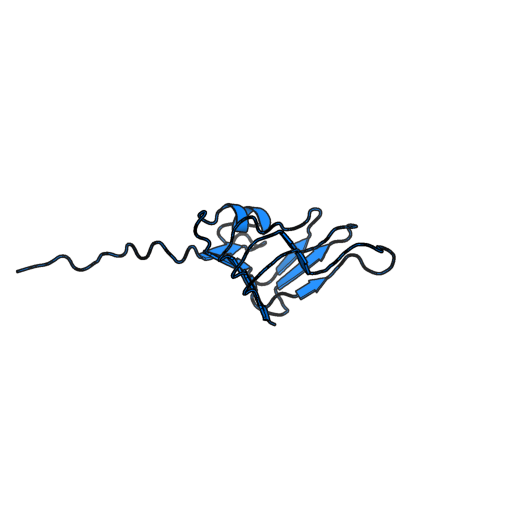 1.00 91.19 111 ILE A O 1
ATOM 790 N N . ASN A 1 112 ? 9.628 -1.446 3.378 1.00 92.31 112 ASN A N 1
ATOM 791 C CA . ASN A 1 112 ? 10.566 -0.886 4.345 1.00 92.31 112 ASN A CA 1
ATOM 792 C C . ASN A 1 112 ? 9.863 -0.662 5.692 1.00 92.31 112 ASN A C 1
ATOM 794 O O . ASN A 1 112 ? 9.063 0.259 5.844 1.00 92.31 112 ASN A O 1
ATOM 798 N N . PHE A 1 113 ? 10.147 -1.532 6.660 1.00 91.25 113 PHE A N 1
ATOM 799 C CA . PHE A 1 113 ? 9.631 -1.452 8.026 1.00 91.25 113 PHE A CA 1
ATOM 800 C C . PHE A 1 113 ? 10.761 -1.021 8.966 1.00 91.25 113 PHE A C 1
ATOM 802 O O . PHE A 1 113 ? 11.597 -1.844 9.345 1.00 91.25 113 PHE A O 1
ATOM 809 N N . ASP A 1 114 ? 10.772 0.253 9.364 1.00 91.06 114 ASP A N 1
ATOM 810 C CA . ASP A 1 114 ? 11.761 0.805 10.297 1.00 91.06 114 ASP A CA 1
ATOM 811 C C . ASP A 1 114 ? 11.163 1.031 11.696 1.00 91.06 114 ASP A C 1
ATOM 813 O O . ASP A 1 114 ? 10.204 1.781 11.880 1.00 91.06 114 ASP A O 1
ATOM 817 N N . GLY A 1 115 ? 11.722 0.367 12.711 1.00 87.44 115 GLY A N 1
ATOM 818 C CA . GLY A 1 115 ? 11.260 0.497 14.098 1.00 87.44 115 GLY A CA 1
ATOM 819 C C . GLY A 1 115 ? 9.846 -0.041 14.361 1.00 87.44 115 GLY A C 1
ATOM 820 O O . GLY A 1 115 ? 9.182 0.440 15.274 1.00 87.44 115 GLY A O 1
ATOM 821 N N . ILE A 1 116 ? 9.385 -1.010 13.567 1.00 89.69 116 ILE A N 1
ATOM 822 C CA . ILE A 1 116 ? 8.017 -1.550 13.616 1.00 89.69 116 ILE A CA 1
ATOM 823 C C . ILE A 1 116 ? 7.921 -2.727 14.598 1.00 89.69 116 ILE A C 1
ATOM 825 O O . ILE A 1 116 ? 8.844 -3.541 14.683 1.00 89.69 116 ILE A O 1
ATOM 829 N N . SER A 1 117 ? 6.799 -2.861 15.315 1.00 89.12 117 SER A N 1
ATOM 830 C CA . SER A 1 117 ? 6.515 -4.009 16.196 1.00 89.12 117 SER A CA 1
ATOM 831 C C . SER A 1 117 ? 5.234 -4.760 15.813 1.00 89.12 117 SER A C 1
ATOM 833 O O . SER A 1 117 ? 4.337 -4.211 15.174 1.00 89.12 117 SER A O 1
ATOM 835 N N . ASP A 1 118 ? 5.147 -6.039 16.193 1.00 90.75 118 ASP A N 1
ATOM 836 C CA . ASP A 1 118 ? 3.943 -6.884 16.063 1.00 90.75 118 ASP A CA 1
ATOM 837 C C . ASP A 1 118 ? 3.323 -6.921 14.655 1.00 90.75 118 ASP A C 1
ATOM 839 O O . ASP A 1 118 ? 2.114 -7.045 14.502 1.00 90.75 118 ASP A O 1
ATOM 843 N N . SER A 1 119 ? 4.149 -6.776 13.618 1.00 87.31 119 SER A N 1
ATOM 844 C CA . SER A 1 119 ? 3.694 -6.657 12.232 1.00 87.31 119 SER A CA 1
ATOM 845 C C . SER A 1 119 ? 4.067 -7.880 11.407 1.00 87.31 119 SER A C 1
ATOM 847 O O . SER A 1 119 ? 5.095 -8.512 11.655 1.00 87.31 119 SER A O 1
ATOM 849 N N . THR A 1 120 ? 3.226 -8.209 10.430 1.00 89.81 120 THR A N 1
ATOM 850 C CA . THR A 1 120 ? 3.337 -9.438 9.637 1.00 89.81 120 THR A CA 1
ATOM 851 C C . THR A 1 120 ? 3.245 -9.131 8.144 1.00 89.81 120 THR A C 1
ATOM 853 O O . THR A 1 120 ? 2.484 -8.262 7.719 1.00 89.81 120 THR A O 1
ATOM 856 N N . ILE A 1 121 ? 4.046 -9.851 7.357 1.00 86.94 121 ILE A N 1
ATOM 857 C CA . ILE A 1 121 ? 3.988 -9.864 5.896 1.00 86.94 121 ILE A CA 1
ATOM 858 C C . ILE A 1 121 ? 3.695 -11.309 5.489 1.00 86.94 121 ILE A C 1
ATOM 860 O O . ILE A 1 121 ? 4.502 -12.195 5.782 1.00 86.94 121 ILE A O 1
ATOM 864 N N . GLU A 1 122 ? 2.552 -11.535 4.851 1.00 81.56 122 GLU A N 1
ATOM 865 C CA . GLU A 1 122 ? 2.095 -12.847 4.369 1.00 81.56 122 GLU A CA 1
ATOM 866 C C . GLU A 1 122 ? 1.768 -12.772 2.867 1.00 81.56 122 GLU A C 1
ATOM 868 O O . GLU A 1 122 ? 1.643 -11.682 2.305 1.00 81.56 122 GLU A O 1
ATOM 873 N N . GLY A 1 123 ? 1.681 -13.912 2.181 1.00 66.44 123 GLY A N 1
ATOM 874 C CA . GLY A 1 123 ? 1.352 -13.951 0.752 1.00 66.44 123 GLY A CA 1
ATOM 875 C C . GLY A 1 123 ? 1.077 -15.341 0.219 1.00 66.44 123 GLY A C 1
ATOM 876 O O . GLY A 1 123 ? 1.066 -16.297 1.031 1.00 66.44 123 GLY A O 1
#

Secondary structure (DSSP, 8-state):
--------------EEEE-TTS-SSBSSHHHHHHTS-TT-EEEEEPSEEEE-SS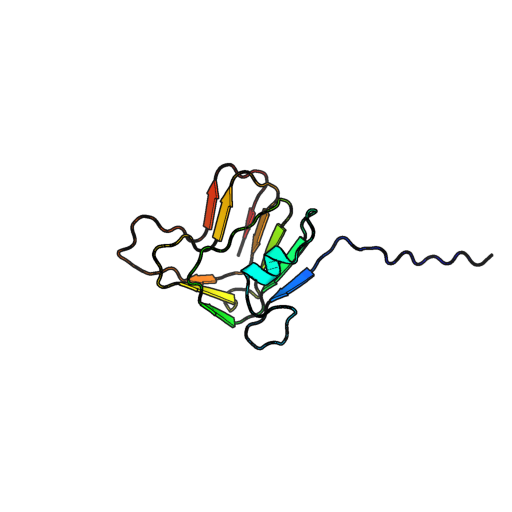-EE--SSSEEEEESSTTEEEE--SSS-SEEEES-BS-EEES-EEE---TT-TT--SEEEES-BS-EE--

Sequence (123 aa):
MVMVRSAIAKKVVATVIVATDGSGDYTDIQDGIDALPSGGGVVYIKEGTYDIDTTITIPNSNISVIGAGHSTIIQTSGNIDVISTTSESNLVIEDIFINGAGTGNASNNGINFDGISDSTIEG

Organism: NCBI:txid412755

InterPro domains:
  IPR000070 Pectinesterase, catalytic [PF01095] (16-89)
  IPR011050 Pectin lyase fold/virulence factor [SSF51126] (14-122)
  IPR012334 Pectin lyase fold [G3DSA:2.160.20.10] (9-119)

Radius of gyration: 16.15 Å; chains: 1; bounding box: 61×22×39 Å